Protein AF-A0A956GRD7-F1 (afdb_monomer)

Sequence (162 aa):
MSKQSKKTTRPAAHPWVIDGIDYGPAIAAAGDLAAWAFELAATDVADWPEGRRRVRNARRYVLARLRGKHPRSTPFEDVLFTAGLLARIFEADIGLGMSDVVGILDDFGLPTEVVPLWPRAQRQANAPRRPIAPLRPRPAAAIALPEPCEECGGFPRFRNAA

Nearest PDB structures (foldseek):
  3j9x-assembly1_A  TM=3.987E-01  e=4.798E+00  Sulfolobus islandicus rod-shaped virus 2
  5odw-assembly1_C  TM=2.323E-01  e=6.862E+00  Pseudomonas aeruginosa PAO1

pLDDT: mean 75.46, std 18.28, range [43.38, 96.94]

Structure (mmCIF, N/CA/C/O backbone):
data_AF-A0A956GRD7-F1
#
_entry.id   AF-A0A956GRD7-F1
#
loop_
_atom_site.group_PDB
_atom_site.id
_atom_site.type_symbol
_atom_site.label_atom_id
_atom_site.label_alt_id
_atom_site.label_comp_id
_atom_site.label_asym_id
_atom_site.label_entity_id
_atom_site.label_seq_id
_atom_site.pdbx_PDB_ins_code
_atom_site.Cartn_x
_atom_site.Cartn_y
_atom_site.Cartn_z
_atom_site.occupancy
_atom_site.B_iso_or_equiv
_atom_site.auth_seq_id
_atom_site.auth_comp_id
_atom_site.auth_asym_id
_atom_site.auth_atom_id
_atom_site.pdbx_PDB_model_num
ATOM 1 N N . MET A 1 1 ? 8.991 0.536 -61.670 1.00 44.53 1 MET A N 1
ATOM 2 C CA . MET A 1 1 ? 8.550 -0.302 -60.531 1.00 44.53 1 MET A CA 1
ATOM 3 C C . MET A 1 1 ? 9.610 -0.211 -59.436 1.00 44.53 1 MET A C 1
ATOM 5 O O . MET A 1 1 ? 10.584 -0.948 -59.495 1.00 44.53 1 MET A O 1
ATOM 9 N N . SER A 1 2 ? 9.479 0.724 -58.489 1.00 51.12 2 SER A N 1
ATOM 10 C CA . SER A 1 2 ? 10.458 0.904 -57.401 1.00 51.12 2 SER A CA 1
ATOM 11 C C . SER A 1 2 ? 9.850 0.484 -56.068 1.00 51.12 2 SER A C 1
ATOM 13 O O . SER A 1 2 ? 8.770 0.931 -55.691 1.00 51.12 2 SER A O 1
ATOM 15 N N . LYS A 1 3 ? 10.544 -0.444 -55.408 1.00 50.28 3 LYS A N 1
ATOM 16 C CA . LYS A 1 3 ? 10.134 -1.167 -54.204 1.00 50.28 3 LYS A CA 1
ATOM 17 C C . LYS A 1 3 ? 10.030 -0.209 -53.011 1.00 50.28 3 LYS A C 1
ATOM 19 O O . LYS A 1 3 ? 11.026 0.382 -52.607 1.00 50.28 3 LYS A O 1
ATOM 24 N N . GLN A 1 4 ? 8.839 -0.089 -52.426 1.00 52.44 4 GLN A N 1
ATOM 25 C CA . GLN A 1 4 ? 8.656 0.541 -51.118 1.00 52.44 4 GLN A CA 1
ATOM 26 C C . GLN A 1 4 ? 9.284 -0.357 -50.046 1.00 52.44 4 GLN A C 1
ATOM 28 O O . GLN A 1 4 ? 8.801 -1.455 -49.772 1.00 52.44 4 GLN A O 1
ATOM 33 N N . SER A 1 5 ? 10.384 0.108 -49.456 1.00 52.88 5 SER A N 1
ATOM 34 C CA . SER A 1 5 ? 10.980 -0.511 -48.275 1.00 52.88 5 SER A CA 1
ATOM 35 C C . SER A 1 5 ? 10.043 -0.286 -47.085 1.00 52.88 5 SER A C 1
ATOM 37 O O . SER A 1 5 ? 9.872 0.845 -46.625 1.00 52.88 5 SER A O 1
ATOM 39 N N . LYS A 1 6 ? 9.380 -1.355 -46.622 1.00 58.88 6 LYS A N 1
ATOM 40 C CA . LYS A 1 6 ? 8.591 -1.345 -45.385 1.00 58.88 6 LYS A CA 1
ATOM 41 C C . LYS A 1 6 ? 9.544 -1.076 -44.225 1.00 58.88 6 LYS A C 1
ATOM 43 O O . LYS A 1 6 ? 10.294 -1.953 -43.809 1.00 58.88 6 LYS A O 1
ATOM 48 N N . LYS A 1 7 ? 9.510 0.151 -43.713 1.00 52.44 7 LYS A N 1
ATOM 49 C CA . LYS A 1 7 ? 10.181 0.542 -42.475 1.00 52.44 7 LYS A CA 1
ATOM 50 C C . LYS A 1 7 ? 9.492 -0.214 -41.337 1.00 52.44 7 LYS A C 1
ATOM 52 O O . LYS A 1 7 ? 8.386 0.137 -40.938 1.00 52.44 7 LYS A O 1
ATOM 57 N N . THR A 1 8 ? 10.095 -1.307 -40.882 1.00 55.31 8 THR A N 1
ATOM 58 C CA . THR A 1 8 ? 9.605 -2.081 -39.740 1.00 55.31 8 THR A CA 1
ATOM 59 C C . THR A 1 8 ? 9.780 -1.219 -38.496 1.00 55.31 8 THR A C 1
ATOM 61 O O . THR A 1 8 ? 10.881 -1.088 -37.964 1.00 55.31 8 THR A O 1
ATOM 64 N N . THR A 1 9 ? 8.709 -0.553 -38.068 1.00 55.97 9 THR A N 1
ATOM 65 C CA . THR A 1 9 ? 8.679 0.176 -36.801 1.00 55.97 9 THR A CA 1
ATOM 66 C C . THR A 1 9 ? 8.838 -0.849 -35.688 1.00 55.97 9 THR A C 1
ATOM 68 O O . THR A 1 9 ? 7.911 -1.597 -35.381 1.00 55.97 9 THR A O 1
ATOM 71 N N . ARG A 1 10 ? 10.045 -0.933 -35.126 1.00 56.34 10 ARG A N 1
ATOM 72 C CA . ARG A 1 10 ? 10.318 -1.726 -33.929 1.00 56.34 10 ARG A CA 1
ATOM 73 C C . ARG A 1 10 ? 9.358 -1.230 -32.835 1.00 56.34 10 ARG A C 1
ATOM 75 O O . ARG A 1 10 ? 9.308 -0.015 -32.628 1.00 56.34 10 ARG A O 1
ATOM 82 N N . PRO A 1 11 ? 8.558 -2.107 -32.198 1.00 57.41 11 PRO A N 1
ATOM 83 C CA . PRO A 1 11 ? 7.649 -1.678 -31.143 1.00 57.41 11 PRO A CA 1
ATOM 84 C C . PRO A 1 11 ? 8.461 -0.946 -30.077 1.00 57.41 11 PRO A C 1
ATOM 86 O O . PRO A 1 11 ? 9.576 -1.364 -29.751 1.00 57.41 11 PRO A O 1
ATOM 89 N N . ALA A 1 12 ? 7.936 0.186 -29.606 1.00 60.62 12 ALA A N 1
ATOM 90 C CA . ALA A 1 12 ? 8.564 0.938 -28.532 1.00 60.62 12 ALA A CA 1
ATOM 91 C C . ALA A 1 12 ? 8.811 -0.025 -27.366 1.00 60.62 12 ALA A C 1
ATOM 93 O O . ALA A 1 12 ? 7.885 -0.712 -26.935 1.00 60.62 12 ALA A O 1
ATOM 94 N N . ALA A 1 13 ? 10.062 -0.122 -26.915 1.00 61.91 13 ALA A N 1
ATOM 95 C CA . ALA A 1 13 ? 10.399 -0.956 -25.773 1.00 61.91 13 ALA A CA 1
ATOM 96 C C . ALA A 1 13 ? 9.531 -0.507 -24.592 1.00 61.91 13 ALA A C 1
ATOM 98 O O . ALA A 1 13 ? 9.516 0.678 -24.246 1.00 61.91 13 ALA A O 1
ATOM 99 N N . HIS A 1 14 ? 8.752 -1.430 -24.027 1.00 63.66 14 HIS A N 1
ATOM 100 C CA . HIS A 1 14 ? 7.992 -1.137 -22.822 1.00 63.66 14 HIS A CA 1
ATOM 101 C C . HIS A 1 14 ? 8.983 -0.743 -21.714 1.00 63.66 14 HIS A C 1
ATOM 103 O O . HIS A 1 14 ? 10.050 -1.349 -21.626 1.00 63.66 14 HIS A O 1
ATOM 109 N N . PRO A 1 15 ? 8.662 0.249 -20.865 1.00 71.56 15 PRO A N 1
ATOM 110 C CA . PRO A 1 15 ? 9.603 0.766 -19.866 1.00 71.56 15 PRO A CA 1
ATOM 111 C C . PRO A 1 15 ? 10.009 -0.276 -18.809 1.00 71.56 15 PRO A C 1
ATOM 113 O O . PRO A 1 15 ? 10.935 -0.043 -18.045 1.00 71.56 15 PRO A O 1
ATOM 116 N N . TRP A 1 16 ? 9.329 -1.423 -18.784 1.00 75.31 16 TRP A N 1
ATOM 117 C CA . TRP A 1 16 ? 9.570 -2.564 -17.902 1.00 75.31 16 TRP A CA 1
ATOM 118 C C . TRP A 1 16 ? 10.445 -3.652 -18.537 1.00 75.31 16 TRP A C 1
ATOM 120 O O . TRP 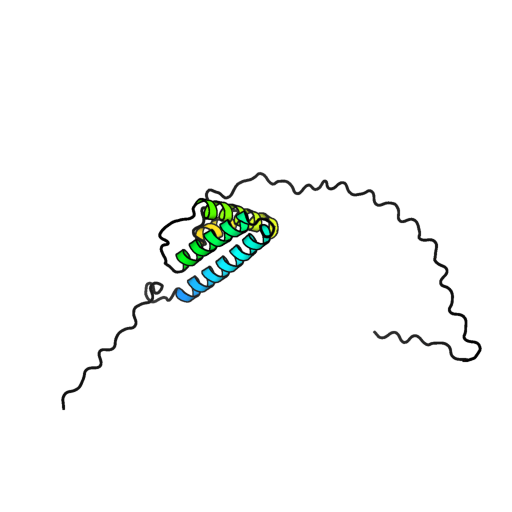A 1 16 ? 10.614 -4.702 -17.931 1.00 75.31 16 TRP A O 1
ATOM 130 N N . VAL A 1 17 ? 10.961 -3.447 -19.754 1.00 82.19 17 VAL A N 1
ATOM 131 C CA . VAL A 1 17 ? 11.889 -4.386 -20.395 1.00 82.19 17 VAL A CA 1
ATOM 132 C C . VAL A 1 17 ? 13.317 -3.935 -20.113 1.00 82.19 17 VAL A C 1
ATOM 134 O O . VAL A 1 17 ? 13.785 -2.961 -20.703 1.00 82.19 17 VAL A O 1
ATOM 137 N N . ILE A 1 18 ? 14.004 -4.641 -19.217 1.00 79.38 18 ILE A N 1
ATOM 138 C CA . ILE A 1 18 ? 15.385 -4.349 -18.808 1.00 79.38 18 ILE A CA 1
ATOM 139 C C . ILE A 1 18 ? 16.241 -5.540 -19.232 1.00 79.38 18 ILE A C 1
ATOM 141 O O . ILE A 1 18 ? 15.884 -6.684 -18.963 1.00 79.38 18 ILE A O 1
ATOM 145 N N . ASP A 1 19 ? 17.315 -5.284 -19.981 1.00 85.81 19 ASP A N 1
ATOM 146 C CA . ASP A 1 19 ? 18.223 -6.314 -20.514 1.00 85.81 19 ASP A CA 1
ATOM 147 C C . ASP A 1 19 ? 17.523 -7.455 -21.285 1.00 85.81 19 ASP A C 1
ATOM 149 O O . ASP A 1 19 ? 17.984 -8.592 -21.329 1.00 85.81 19 ASP A O 1
ATOM 153 N N . GLY A 1 20 ? 16.390 -7.145 -21.929 1.00 84.50 20 GLY A N 1
ATOM 154 C CA . GLY A 1 20 ? 15.592 -8.110 -22.696 1.00 84.50 20 GLY A CA 1
ATOM 155 C C . GLY A 1 20 ? 14.632 -8.964 -21.860 1.00 84.50 20 GLY A C 1
ATOM 156 O O . GLY A 1 20 ? 13.901 -9.771 -22.432 1.00 84.50 20 GLY A O 1
ATOM 157 N N . ILE A 1 21 ? 14.589 -8.763 -20.543 1.00 84.25 21 ILE A N 1
ATOM 158 C CA . ILE A 1 21 ? 13.637 -9.401 -19.630 1.00 84.25 21 ILE A CA 1
ATOM 159 C C . ILE A 1 21 ? 12.425 -8.482 -19.468 1.00 84.25 21 ILE A C 1
ATOM 161 O O . ILE A 1 21 ? 12.577 -7.311 -19.128 1.00 84.25 21 ILE A O 1
ATOM 165 N N . ASP A 1 22 ? 11.222 -9.008 -19.707 1.00 86.62 22 ASP A N 1
ATOM 166 C CA . ASP A 1 22 ? 9.969 -8.287 -19.471 1.00 86.62 22 ASP A CA 1
ATOM 167 C C . ASP A 1 22 ? 9.512 -8.450 -18.017 1.00 86.62 22 ASP A C 1
ATOM 169 O O . ASP A 1 22 ? 9.039 -9.511 -17.609 1.00 86.62 22 ASP A O 1
ATOM 173 N N . TYR A 1 23 ? 9.637 -7.377 -17.237 1.00 85.62 23 TYR A N 1
ATOM 174 C CA . TYR A 1 23 ? 9.179 -7.316 -15.850 1.00 85.62 23 TYR A CA 1
ATOM 175 C C . TYR A 1 23 ? 7.697 -6.935 -15.722 1.00 85.62 23 TYR A C 1
ATOM 177 O O . TYR A 1 23 ? 7.174 -6.868 -14.609 1.00 85.62 23 TYR A O 1
ATOM 185 N N . GLY A 1 24 ? 6.987 -6.709 -16.833 1.00 87.12 24 GLY A N 1
ATOM 186 C CA . GLY A 1 24 ? 5.564 -6.368 -16.847 1.00 87.12 24 GLY A CA 1
ATOM 187 C C . GLY A 1 24 ? 4.686 -7.290 -15.984 1.00 87.12 24 GLY A C 1
ATOM 188 O O . GLY A 1 24 ? 3.910 -6.772 -15.176 1.00 87.12 24 GLY A O 1
ATOM 189 N N . PRO A 1 25 ? 4.823 -8.629 -16.068 1.00 89.75 25 PRO A N 1
ATOM 190 C CA . PRO A 1 25 ? 4.071 -9.553 -15.216 1.00 89.75 25 PRO A CA 1
ATOM 191 C C . PRO A 1 25 ? 4.370 -9.400 -13.719 1.00 89.75 25 PRO A C 1
ATOM 193 O O . PRO A 1 25 ? 3.453 -9.469 -12.902 1.00 89.75 25 PRO A O 1
ATOM 196 N N . ALA A 1 26 ? 5.628 -9.145 -13.348 1.00 87.75 26 ALA A N 1
ATOM 197 C CA . ALA A 1 26 ? 6.012 -8.936 -11.952 1.00 87.75 26 ALA A CA 1
ATOM 198 C C . ALA A 1 26 ? 5.408 -7.637 -11.396 1.00 87.75 26 ALA A C 1
ATOM 200 O O . ALA A 1 26 ? 4.874 -7.620 -10.289 1.00 87.75 26 ALA A O 1
ATOM 201 N N . ILE A 1 27 ? 5.409 -6.566 -12.196 1.00 87.19 27 ILE A N 1
ATOM 202 C CA . ILE A 1 27 ? 4.783 -5.287 -11.831 1.00 87.19 27 ILE A CA 1
ATOM 203 C C . ILE A 1 27 ? 3.266 -5.440 -11.675 1.00 87.19 27 ILE A C 1
ATOM 205 O O . ILE A 1 27 ? 2.677 -4.847 -10.770 1.00 87.19 27 ILE A O 1
ATOM 209 N N . ALA A 1 28 ? 2.622 -6.234 -12.535 1.00 88.75 28 ALA A N 1
ATOM 210 C CA . ALA A 1 28 ? 1.198 -6.534 -12.408 1.00 88.75 28 ALA A CA 1
ATOM 211 C C . ALA A 1 28 ? 0.899 -7.281 -11.099 1.00 88.75 28 ALA A C 1
ATOM 213 O O . ALA A 1 28 ? 0.035 -6.840 -10.343 1.00 88.75 28 ALA A O 1
ATOM 214 N N . ALA A 1 29 ? 1.673 -8.324 -10.784 1.00 91.06 29 ALA A N 1
ATOM 215 C CA . ALA A 1 29 ? 1.528 -9.081 -9.542 1.00 91.06 29 ALA A CA 1
ATOM 216 C C . ALA A 1 29 ? 1.731 -8.203 -8.293 1.00 91.06 29 ALA A C 1
ATOM 218 O O . ALA A 1 29 ? 0.929 -8.260 -7.361 1.00 91.06 29 ALA A O 1
ATOM 219 N N . ALA A 1 30 ? 2.748 -7.334 -8.294 1.00 88.69 30 ALA A N 1
ATOM 220 C CA . ALA A 1 30 ? 2.958 -6.358 -7.224 1.00 88.69 30 ALA A CA 1
ATOM 221 C C . ALA A 1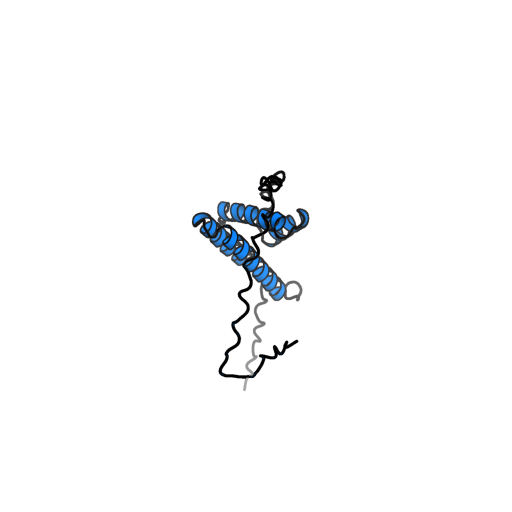 30 ? 1.770 -5.386 -7.094 1.00 88.69 30 ALA A C 1
ATOM 223 O O . ALA A 1 30 ? 1.339 -5.059 -5.990 1.00 88.69 30 ALA A O 1
ATOM 224 N N . GLY A 1 31 ? 1.201 -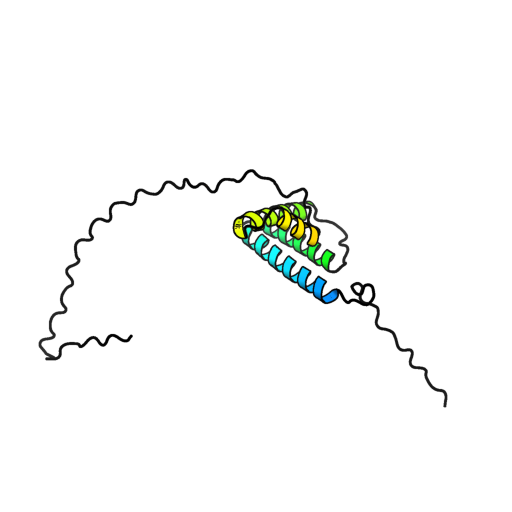4.952 -8.222 1.00 91.94 31 GLY A N 1
ATOM 225 C CA . GLY A 1 31 ? 0.007 -4.110 -8.257 1.00 91.94 31 GLY A CA 1
ATOM 226 C C . GLY A 1 31 ? -1.233 -4.780 -7.661 1.00 91.94 31 GLY A C 1
ATOM 227 O O . GLY A 1 31 ? -1.979 -4.121 -6.933 1.00 91.94 31 GLY A O 1
ATOM 228 N N . ASP A 1 32 ? -1.442 -6.066 -7.935 1.00 93.81 32 ASP A N 1
ATOM 229 C CA . ASP A 1 32 ? -2.567 -6.841 -7.400 1.00 93.81 32 ASP A CA 1
ATOM 230 C C . ASP A 1 32 ? -2.416 -7.081 -5.894 1.00 93.81 32 ASP A C 1
ATOM 232 O O . ASP A 1 32 ? -3.367 -6.883 -5.132 1.00 93.81 32 ASP A O 1
ATOM 236 N N . LEU A 1 33 ? -1.202 -7.415 -5.447 1.00 92.94 33 LEU A N 1
ATOM 237 C CA . LEU A 1 33 ? -0.884 -7.594 -4.032 1.00 92.94 33 LEU A CA 1
ATOM 238 C C . LEU A 1 33 ? -1.053 -6.275 -3.256 1.00 92.94 33 LEU A C 1
ATOM 240 O O . LEU A 1 33 ? -1.682 -6.254 -2.197 1.00 92.94 33 LEU A O 1
ATOM 244 N N . ALA A 1 34 ? -0.583 -5.154 -3.813 1.00 92.81 34 ALA A N 1
ATOM 245 C CA . ALA A 1 34 ? -0.819 -3.834 -3.237 1.00 92.81 34 ALA A CA 1
ATOM 246 C C . ALA A 1 34 ? -2.319 -3.517 -3.176 1.00 92.81 34 ALA A C 1
ATOM 248 O O . ALA A 1 34 ? -2.817 -3.061 -2.148 1.00 92.81 34 ALA A O 1
ATOM 249 N N . ALA A 1 35 ? -3.068 -3.774 -4.255 1.00 94.50 35 ALA A N 1
ATOM 250 C CA . ALA A 1 35 ? -4.505 -3.529 -4.286 1.00 94.50 35 ALA A CA 1
ATOM 251 C C . ALA A 1 35 ? -5.235 -4.297 -3.177 1.00 94.50 35 ALA A C 1
ATOM 253 O O . ALA A 1 35 ? -6.026 -3.682 -2.465 1.00 94.50 35 ALA A O 1
ATOM 254 N N . TRP A 1 36 ? -4.922 -5.582 -2.994 1.00 95.19 36 TRP A N 1
ATOM 255 C CA . TRP A 1 36 ? -5.450 -6.403 -1.903 1.00 95.19 36 TRP A CA 1
ATOM 256 C C . TRP A 1 36 ? -5.120 -5.821 -0.521 1.00 95.19 36 TRP A C 1
ATOM 258 O O . TRP A 1 36 ? -6.021 -5.664 0.304 1.00 95.19 36 TRP A O 1
ATOM 268 N N . ALA A 1 37 ? -3.867 -5.421 -0.284 1.00 94.44 37 ALA A N 1
ATOM 269 C CA . ALA A 1 37 ? -3.458 -4.826 0.988 1.00 94.44 37 ALA A CA 1
ATOM 270 C C . ALA A 1 37 ? -4.261 -3.551 1.307 1.00 94.44 37 ALA A C 1
ATOM 272 O O . ALA A 1 37 ? -4.738 -3.365 2.426 1.00 94.44 37 ALA A O 1
ATOM 273 N N . PHE A 1 38 ? -4.489 -2.685 0.316 1.00 96.38 38 PHE A N 1
ATOM 274 C CA . PHE A 1 38 ? -5.306 -1.487 0.519 1.00 96.38 38 PHE A CA 1
ATOM 275 C C . PHE A 1 38 ? -6.792 -1.790 0.766 1.00 96.38 38 PHE A C 1
ATOM 277 O O . PHE A 1 38 ? -7.442 -1.001 1.452 1.00 96.38 38 PHE A O 1
ATOM 284 N N . GLU A 1 39 ? -7.339 -2.895 0.251 1.00 95.94 39 GLU A N 1
ATOM 285 C CA . GLU A 1 39 ? -8.703 -3.324 0.599 1.00 95.94 39 GLU A CA 1
ATOM 286 C C . GLU A 1 39 ? -8.791 -3.804 2.059 1.00 95.94 39 GLU A C 1
ATOM 288 O O . GLU A 1 39 ? -9.763 -3.485 2.748 1.00 95.94 39 GLU A O 1
ATOM 293 N N . LEU A 1 40 ? -7.755 -4.483 2.575 1.00 93.88 40 LEU A N 1
ATOM 294 C CA . LEU A 1 40 ? -7.666 -4.811 4.006 1.00 93.88 40 LEU A CA 1
ATOM 295 C C . LEU A 1 40 ? -7.663 -3.542 4.863 1.00 93.88 40 LEU A C 1
ATOM 297 O O . LEU A 1 40 ? -8.488 -3.398 5.764 1.00 93.88 40 LEU A O 1
ATOM 301 N N . ALA A 1 41 ? -6.793 -2.585 4.532 1.00 94.88 41 ALA A N 1
ATOM 302 C CA . ALA A 1 41 ? -6.734 -1.307 5.234 1.00 94.88 41 ALA A CA 1
ATOM 303 C C . ALA A 1 41 ? -8.068 -0.546 5.165 1.00 94.88 41 ALA A C 1
ATOM 305 O O . ALA A 1 41 ? -8.498 0.032 6.159 1.00 94.88 41 ALA A O 1
ATOM 306 N N . ALA A 1 42 ? -8.745 -0.552 4.011 1.00 96.00 42 ALA A N 1
ATOM 307 C CA . ALA A 1 42 ? -10.043 0.100 3.845 1.00 96.00 42 ALA A CA 1
ATOM 308 C C . ALA A 1 42 ? -11.147 -0.554 4.690 1.00 96.00 42 ALA A C 1
ATOM 310 O O . ALA A 1 42 ? -12.055 0.147 5.143 1.00 96.00 42 ALA A O 1
ATOM 311 N N . THR A 1 43 ? -11.055 -1.868 4.901 1.00 95.75 43 THR A N 1
ATOM 312 C CA . THR A 1 43 ? -11.977 -2.636 5.744 1.00 95.75 43 THR A CA 1
ATOM 313 C C . THR A 1 43 ? -11.794 -2.290 7.222 1.00 95.75 43 THR A C 1
ATOM 315 O O . THR A 1 43 ? -12.788 -2.054 7.903 1.00 95.75 43 THR A O 1
ATOM 318 N N . ASP A 1 44 ? -10.553 -2.167 7.706 1.00 94.75 44 ASP A N 1
ATOM 319 C CA . ASP A 1 44 ? -10.271 -1.819 9.113 1.00 94.75 44 ASP A CA 1
ATOM 320 C C . ASP A 1 44 ? -10.808 -0.426 9.494 1.00 94.75 44 ASP A C 1
ATOM 322 O O . ASP A 1 44 ? -11.294 -0.206 10.601 1.00 94.75 44 ASP A O 1
ATOM 326 N N . VAL A 1 45 ? -10.811 0.514 8.543 1.00 96.56 45 VAL A N 1
ATOM 327 C CA . VAL A 1 45 ? -11.320 1.883 8.747 1.00 96.56 45 VAL A CA 1
ATOM 328 C C . VAL A 1 45 ? -12.727 2.103 8.185 1.00 96.56 45 VAL A C 1
ATOM 330 O O . VAL A 1 45 ? -13.113 3.250 7.947 1.00 96.56 45 VAL A O 1
ATOM 333 N N . ALA A 1 46 ? -13.510 1.043 7.950 1.00 94.88 46 ALA A N 1
ATOM 334 C CA . ALA A 1 46 ? -14.809 1.130 7.272 1.00 94.88 46 ALA A CA 1
ATOM 335 C C . ALA A 1 46 ? -15.767 2.158 7.910 1.00 94.88 46 ALA A C 1
ATOM 337 O O . ALA A 1 46 ? -16.391 2.952 7.194 1.00 94.88 46 ALA A O 1
ATOM 338 N N . ASP A 1 47 ? -15.799 2.203 9.244 1.00 95.50 47 ASP A N 1
ATOM 339 C CA . ASP A 1 47 ? -16.658 3.092 10.038 1.00 95.50 47 ASP A CA 1
ATOM 340 C C . ASP A 1 47 ? -16.097 4.516 10.196 1.00 95.50 47 ASP A C 1
ATOM 342 O O . ASP A 1 47 ? -16.759 5.400 10.742 1.00 95.50 47 ASP A O 1
ATOM 346 N N . TRP A 1 48 ? -14.892 4.780 9.680 1.00 96.31 48 TRP A N 1
ATOM 347 C CA . TRP A 1 48 ? -14.212 6.066 9.792 1.00 96.31 48 TRP A CA 1
ATOM 348 C C . TRP A 1 48 ? -14.000 6.718 8.412 1.00 96.31 48 TRP A C 1
ATOM 350 O O . TRP A 1 48 ? -13.056 6.392 7.684 1.00 96.31 48 TRP A O 1
ATOM 360 N N . PRO A 1 49 ? -14.862 7.677 8.008 1.00 94.00 49 PRO A N 1
ATOM 361 C CA . PRO A 1 49 ? -14.810 8.290 6.678 1.00 94.00 49 PRO A CA 1
ATOM 362 C C . PRO A 1 49 ? -13.473 8.953 6.330 1.00 94.00 49 PRO A C 1
ATOM 364 O O . PRO A 1 49 ? -13.013 8.825 5.194 1.00 94.00 49 PRO A O 1
ATOM 367 N N . GLU A 1 50 ? -12.840 9.626 7.295 1.00 94.56 50 GLU A N 1
ATOM 368 C CA . GLU A 1 50 ? -11.539 10.265 7.079 1.00 94.56 50 GLU A CA 1
ATOM 369 C C . GLU A 1 50 ? -10.444 9.212 6.864 1.00 94.56 50 GLU A C 1
ATOM 371 O O . GLU A 1 50 ? -9.675 9.324 5.913 1.00 94.56 50 GLU A O 1
ATOM 376 N N . GLY A 1 51 ? -10.439 8.127 7.647 1.00 93.62 51 GLY A N 1
ATOM 377 C CA . GLY A 1 51 ? -9.531 6.993 7.444 1.00 93.62 51 GLY A CA 1
ATOM 378 C C . GLY A 1 51 ? -9.654 6.403 6.038 1.00 93.62 51 GLY A C 1
ATOM 379 O O . GLY A 1 51 ? -8.657 6.269 5.327 1.00 93.62 51 GLY A O 1
ATOM 380 N N . ARG A 1 52 ? -10.884 6.160 5.564 1.00 96.94 52 ARG A N 1
ATOM 381 C CA . ARG A 1 52 ? -11.125 5.679 4.188 1.00 96.94 52 ARG A CA 1
ATOM 382 C C . ARG A 1 52 ? -10.604 6.641 3.122 1.00 96.94 52 ARG A C 1
ATOM 384 O O . ARG A 1 52 ? -10.091 6.195 2.092 1.00 96.94 52 ARG A O 1
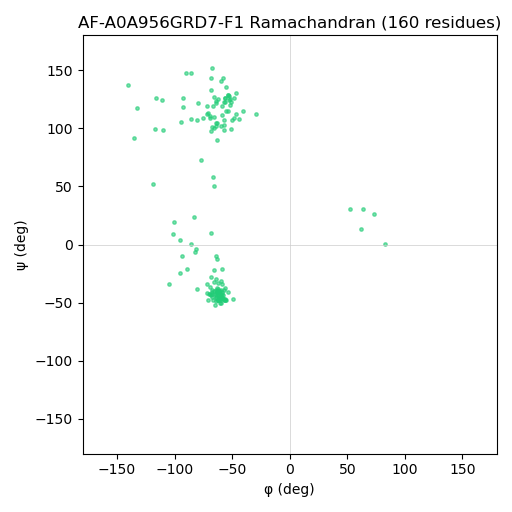ATOM 391 N N . ARG A 1 53 ? -10.744 7.955 3.333 1.00 96.81 53 ARG A N 1
ATOM 392 C CA . ARG A 1 53 ? -10.211 8.979 2.419 1.00 96.81 53 ARG A CA 1
ATOM 393 C C . ARG A 1 53 ? -8.685 8.892 2.339 1.00 96.81 53 ARG A C 1
ATOM 395 O O . ARG A 1 53 ? -8.158 8.859 1.226 1.00 96.81 53 ARG A O 1
ATOM 402 N N . ARG A 1 54 ? -8.003 8.786 3.484 1.00 96.06 54 ARG A N 1
ATOM 403 C CA . ARG A 1 54 ? -6.539 8.642 3.559 1.00 96.06 54 ARG A CA 1
ATOM 404 C C . ARG A 1 54 ? -6.059 7.375 2.845 1.00 96.06 54 ARG A C 1
ATOM 406 O O . ARG A 1 54 ? -5.244 7.465 1.928 1.00 96.06 54 ARG A O 1
ATOM 413 N N . VAL A 1 55 ? -6.661 6.220 3.148 1.00 96.81 55 VAL A N 1
ATOM 414 C CA . VAL A 1 55 ? -6.336 4.932 2.497 1.00 96.81 55 VAL A CA 1
ATOM 415 C C . VAL A 1 55 ? -6.524 5.011 0.978 1.00 96.81 55 VAL A C 1
ATOM 417 O O . VAL A 1 55 ? -5.666 4.575 0.210 1.00 96.81 55 VAL A O 1
ATOM 420 N N . ARG A 1 56 ? -7.612 5.631 0.504 1.00 96.69 56 ARG A N 1
ATOM 421 C CA . ARG A 1 56 ? -7.871 5.805 -0.935 1.00 96.69 56 ARG A CA 1
ATOM 422 C C . ARG A 1 56 ? -6.810 6.667 -1.625 1.00 96.69 56 ARG A C 1
ATOM 424 O O . ARG A 1 56 ? -6.421 6.358 -2.756 1.00 96.69 56 ARG A O 1
ATOM 431 N N . ASN A 1 57 ? -6.372 7.750 -0.987 1.00 95.69 57 ASN A N 1
ATOM 432 C CA . ASN A 1 57 ? -5.343 8.638 -1.528 1.00 95.69 57 ASN A CA 1
ATOM 433 C C . ASN A 1 57 ? -3.981 7.937 -1.589 1.00 95.69 57 ASN A C 1
ATOM 435 O O . ASN A 1 57 ? -3.336 7.962 -2.642 1.00 95.69 57 ASN A O 1
ATOM 439 N N . ALA A 1 58 ? -3.600 7.240 -0.516 1.00 95.25 58 ALA A N 1
ATOM 440 C CA . ALA A 1 58 ? -2.388 6.429 -0.468 1.00 95.25 58 ALA A CA 1
ATOM 441 C C . ALA A 1 58 ? -2.398 5.330 -1.547 1.00 95.25 58 ALA A C 1
ATOM 443 O O . ALA A 1 58 ? -1.449 5.225 -2.324 1.00 95.25 58 ALA A O 1
ATOM 444 N N . ARG A 1 59 ? -3.514 4.602 -1.703 1.00 95.94 59 ARG A N 1
ATOM 445 C CA . ARG A 1 59 ? -3.699 3.584 -2.755 1.00 95.94 59 ARG A CA 1
ATOM 446 C C . ARG A 1 59 ? -3.474 4.150 -4.153 1.00 95.94 59 ARG A C 1
ATOM 448 O O . ARG A 1 59 ? -2.775 3.553 -4.968 1.00 95.94 59 ARG A O 1
ATOM 455 N N . ARG A 1 60 ? -4.071 5.309 -4.459 1.00 95.00 60 ARG A N 1
ATOM 456 C CA . ARG A 1 60 ? -3.901 5.971 -5.767 1.00 95.00 60 ARG A CA 1
ATOM 457 C C . ARG A 1 60 ? -2.447 6.350 -6.022 1.00 95.00 60 ARG A C 1
ATOM 459 O O . ARG A 1 60 ? -1.979 6.183 -7.147 1.00 95.00 60 ARG A O 1
ATOM 466 N N . TYR A 1 61 ? -1.759 6.850 -5.000 1.00 93.88 61 TYR A N 1
ATOM 467 C CA . TYR A 1 61 ? -0.350 7.213 -5.082 1.00 93.88 61 TYR A CA 1
ATOM 468 C C . TYR A 1 61 ? 0.542 5.983 -5.327 1.00 93.88 61 TYR A C 1
ATOM 470 O O . TYR A 1 61 ? 1.280 5.964 -6.312 1.00 93.88 61 TYR A O 1
ATOM 478 N N . VAL A 1 62 ? 0.414 4.930 -4.513 1.00 93.12 62 VAL A N 1
ATOM 479 C CA . VAL A 1 62 ? 1.227 3.702 -4.621 1.00 93.12 62 VAL A CA 1
ATOM 480 C C . VAL A 1 62 ? 1.001 2.986 -5.950 1.00 93.12 62 VAL A C 1
ATOM 482 O O . VAL A 1 62 ? 1.954 2.704 -6.672 1.00 93.12 62 VAL A O 1
ATOM 485 N N . LEU A 1 63 ? -0.255 2.779 -6.359 1.00 93.06 63 LEU A N 1
ATOM 486 C CA . LEU A 1 63 ? -0.546 2.128 -7.642 1.00 93.06 63 LEU A CA 1
ATOM 487 C C . LEU A 1 63 ? -0.061 2.951 -8.844 1.00 93.06 63 LEU A C 1
ATOM 489 O O . LEU A 1 63 ? 0.270 2.387 -9.887 1.00 93.06 63 LEU A O 1
ATOM 493 N N . ALA A 1 64 ? -0.022 4.282 -8.736 1.00 90.94 64 ALA A N 1
ATOM 494 C CA . ALA A 1 64 ? 0.581 5.116 -9.769 1.00 90.94 64 ALA A CA 1
ATOM 495 C C . ALA A 1 64 ? 2.103 4.913 -9.824 1.00 90.94 64 ALA A C 1
ATOM 497 O O . ALA A 1 64 ? 2.642 4.763 -10.921 1.00 90.94 64 ALA A O 1
ATOM 498 N N . ARG A 1 65 ? 2.769 4.850 -8.666 1.00 89.56 65 ARG A N 1
ATOM 499 C CA . ARG A 1 65 ? 4.220 4.637 -8.545 1.00 89.56 65 ARG A CA 1
ATOM 500 C C . ARG A 1 65 ? 4.662 3.272 -9.068 1.00 89.56 65 ARG A C 1
ATOM 502 O O . ARG A 1 65 ? 5.591 3.232 -9.866 1.00 89.56 65 ARG A O 1
ATOM 509 N N . LEU A 1 66 ? 3.953 2.197 -8.717 1.00 87.94 66 LEU A N 1
ATOM 510 C CA . LEU A 1 66 ? 4.220 0.845 -9.235 1.00 87.94 66 LEU A CA 1
ATOM 511 C C . LEU A 1 66 ? 4.117 0.784 -10.764 1.00 87.94 66 LEU A C 1
ATOM 513 O O . LEU A 1 66 ? 4.894 0.112 -11.429 1.00 87.94 66 LEU A O 1
ATOM 517 N N . ARG A 1 67 ? 3.206 1.567 -11.351 1.00 86.75 67 ARG A N 1
ATOM 518 C CA . ARG A 1 67 ? 3.061 1.719 -12.807 1.00 86.75 67 ARG A CA 1
ATOM 519 C C . ARG A 1 67 ? 4.028 2.750 -13.399 1.00 86.75 67 ARG A C 1
ATOM 521 O O . ARG A 1 67 ? 3.695 3.363 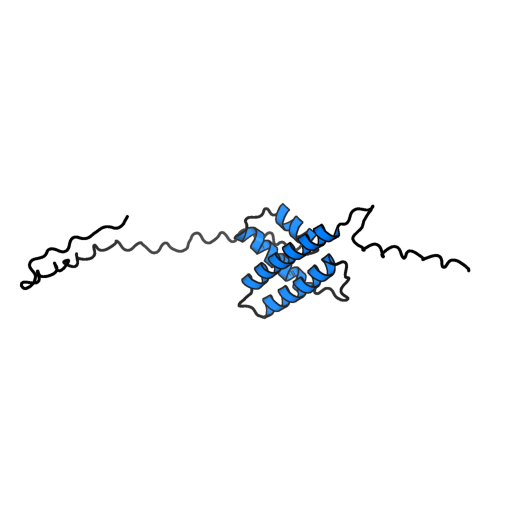-14.412 1.00 86.75 67 ARG A O 1
ATOM 528 N N . GLY A 1 68 ? 5.153 3.033 -12.744 1.00 84.75 68 GLY A N 1
ATOM 529 C CA . GLY A 1 68 ? 6.179 3.973 -13.208 1.00 84.75 68 GLY A CA 1
ATOM 530 C C . GLY A 1 68 ? 5.713 5.424 -13.372 1.00 84.75 68 GLY A C 1
ATOM 531 O O . GLY A 1 68 ? 6.398 6.216 -14.015 1.00 84.75 68 GLY A O 1
ATOM 532 N N . LYS A 1 69 ? 4.543 5.805 -12.841 1.00 87.94 69 LYS A N 1
ATOM 533 C CA . LYS A 1 69 ? 4.071 7.193 -12.899 1.00 87.94 69 LYS A CA 1
ATOM 534 C C . LYS A 1 69 ? 4.642 7.977 -11.725 1.00 87.94 69 LYS A C 1
ATOM 536 O O . LYS A 1 69 ? 4.782 7.464 -10.616 1.00 87.94 69 LYS A O 1
ATOM 541 N N . HIS A 1 70 ? 4.888 9.261 -11.960 1.00 84.62 70 HIS A N 1
ATOM 542 C CA . HIS A 1 70 ? 5.305 10.212 -10.936 1.00 84.62 70 HIS A CA 1
ATOM 543 C C . HIS A 1 70 ? 4.163 11.204 -10.677 1.00 84.62 70 HIS A C 1
ATOM 545 O O . HIS A 1 70 ? 3.966 12.133 -11.466 1.00 84.62 70 HIS A O 1
ATOM 551 N N . PRO A 1 71 ? 3.350 10.995 -9.624 1.00 84.50 71 PRO A N 1
ATOM 552 C CA . PRO A 1 71 ? 2.330 11.956 -9.222 1.00 84.50 71 PRO A CA 1
ATOM 553 C C . PRO A 1 71 ? 2.965 13.316 -8.913 1.00 84.50 71 PRO A C 1
ATOM 555 O O . PRO A 1 71 ? 4.050 13.380 -8.346 1.00 84.50 71 PRO A O 1
ATOM 558 N N . ARG A 1 72 ? 2.280 14.414 -9.258 1.00 83.94 72 ARG A N 1
ATOM 559 C CA . ARG A 1 72 ? 2.785 15.782 -9.022 1.00 83.94 72 ARG A CA 1
ATOM 560 C C . ARG A 1 72 ? 2.904 16.152 -7.541 1.00 83.94 72 ARG A C 1
ATOM 562 O O . ARG A 1 72 ? 3.623 17.085 -7.213 1.00 83.94 72 ARG A O 1
ATOM 569 N N . SER A 1 73 ? 2.164 15.472 -6.671 1.00 87.56 73 SER A N 1
ATOM 570 C CA . SER A 1 73 ? 2.152 15.713 -5.231 1.00 87.56 73 SER A CA 1
ATOM 571 C C . SER A 1 73 ? 2.085 14.380 -4.499 1.00 87.56 73 SER A C 1
ATOM 573 O O . SER A 1 73 ? 1.336 13.481 -4.900 1.00 87.56 73 SER A O 1
ATOM 575 N N . THR A 1 74 ? 2.878 14.272 -3.437 1.00 86.62 74 THR A N 1
ATOM 576 C CA . THR A 1 74 ? 2.876 13.130 -2.528 1.00 86.62 74 THR A CA 1
ATOM 577 C C . THR A 1 74 ? 1.928 13.431 -1.370 1.00 86.62 74 THR A C 1
ATOM 579 O O . THR A 1 74 ? 2.183 14.379 -0.624 1.00 86.62 74 THR A O 1
ATOM 582 N N . PRO A 1 75 ? 0.853 12.644 -1.175 1.00 90.44 75 PRO A N 1
ATOM 583 C CA . PRO A 1 75 ? -0.031 12.790 -0.026 1.00 90.44 75 PRO A CA 1
ATOM 584 C C . PRO A 1 75 ? 0.641 12.169 1.207 1.00 90.44 75 PRO A C 1
ATOM 586 O O . PRO A 1 75 ? 0.305 11.068 1.633 1.00 90.44 75 PRO A O 1
ATOM 589 N N . PHE A 1 76 ? 1.659 12.854 1.729 1.00 89.25 76 PHE A N 1
ATOM 590 C CA . PHE A 1 76 ? 2.590 12.312 2.721 1.00 89.25 76 PHE A CA 1
ATOM 591 C C . PHE A 1 76 ? 1.892 11.808 3.990 1.00 89.25 76 PHE A C 1
ATOM 593 O O . PHE A 1 76 ? 2.125 10.677 4.403 1.00 89.25 76 PHE A O 1
ATOM 600 N N . GLU A 1 77 ? 0.978 12.595 4.562 1.00 91.38 77 GLU A N 1
ATOM 601 C CA . GLU A 1 77 ? 0.221 12.196 5.758 1.00 91.38 77 GLU A CA 1
ATOM 602 C C . GLU A 1 77 ? -0.649 10.958 5.522 1.00 91.38 77 GLU A C 1
ATOM 604 O O . GLU A 1 77 ? -0.729 10.080 6.380 1.00 91.38 77 GLU A O 1
ATOM 609 N N . ASP A 1 78 ? -1.278 10.863 4.349 1.00 93.62 78 ASP A N 1
ATOM 610 C CA . ASP A 1 78 ? -2.136 9.734 3.986 1.00 93.62 78 ASP A CA 1
ATOM 611 C C . ASP A 1 78 ? -1.308 8.452 3.822 1.00 93.62 78 ASP A C 1
ATOM 613 O O . ASP A 1 78 ? -1.724 7.367 4.236 1.00 93.62 78 ASP A O 1
ATOM 617 N N . VAL A 1 79 ? -0.118 8.593 3.233 1.00 92.94 79 VAL A N 1
ATOM 618 C CA . VAL A 1 79 ? 0.855 7.518 3.024 1.00 92.94 79 VAL A CA 1
ATOM 619 C C . VAL A 1 79 ? 1.417 7.024 4.357 1.00 92.94 79 VAL A C 1
ATOM 621 O O . VAL A 1 79 ? 1.390 5.819 4.596 1.00 92.94 79 VAL A O 1
ATOM 624 N N . LEU A 1 80 ? 1.846 7.924 5.250 1.00 92.88 80 LEU A N 1
ATOM 625 C CA . LEU A 1 80 ? 2.314 7.560 6.594 1.00 92.88 80 LEU A CA 1
ATOM 626 C C . LEU A 1 80 ? 1.220 6.863 7.404 1.00 92.88 80 LEU A C 1
ATOM 628 O O . LEU A 1 80 ? 1.455 5.812 7.996 1.00 92.88 80 LEU A O 1
ATOM 632 N N . PHE A 1 81 ? 0.013 7.435 7.404 1.00 93.69 81 PHE A N 1
ATOM 633 C CA . PHE A 1 81 ? -1.137 6.866 8.096 1.00 93.69 81 PHE A CA 1
ATOM 634 C C . PHE A 1 81 ? -1.417 5.436 7.619 1.00 93.69 81 PHE A C 1
ATOM 636 O O . PHE A 1 81 ? -1.574 4.524 8.429 1.00 93.69 81 PHE A O 1
ATOM 643 N N . THR A 1 82 ? -1.443 5.232 6.300 1.00 94.50 82 THR A N 1
ATOM 644 C CA . THR A 1 82 ? -1.769 3.921 5.730 1.00 94.50 82 THR A CA 1
ATOM 645 C C . THR A 1 82 ? -0.639 2.911 5.932 1.00 94.50 82 THR A C 1
ATOM 647 O O . THR A 1 82 ? -0.923 1.741 6.161 1.00 94.50 82 THR A O 1
ATOM 650 N N . ALA A 1 83 ? 0.625 3.344 5.915 1.00 93.06 83 ALA A N 1
ATOM 651 C CA . ALA A 1 83 ? 1.770 2.486 6.218 1.00 93.06 83 ALA A CA 1
ATOM 652 C C . ALA A 1 83 ? 1.713 1.946 7.656 1.00 93.06 83 ALA A C 1
ATOM 654 O O . ALA A 1 83 ? 1.816 0.739 7.862 1.00 93.06 83 ALA A O 1
ATOM 655 N N . GLY A 1 84 ? 1.456 2.815 8.641 1.00 91.69 84 GLY A N 1
ATOM 656 C CA . GLY A 1 84 ? 1.295 2.395 10.038 1.00 91.69 84 GLY A CA 1
ATOM 657 C C . GLY A 1 84 ? 0.089 1.474 10.250 1.00 91.69 84 GLY A C 1
ATOM 658 O O . GLY A 1 84 ? 0.168 0.504 11.004 1.00 91.69 84 GLY A O 1
ATOM 659 N N . LEU A 1 85 ? -1.016 1.736 9.544 1.00 93.50 85 LEU A N 1
ATOM 660 C CA . LEU A 1 85 ? -2.206 0.885 9.572 1.00 93.50 85 LEU A CA 1
ATOM 661 C C . LEU A 1 85 ? -1.924 -0.518 9.011 1.00 93.50 85 LEU A C 1
ATOM 663 O O . LEU A 1 85 ? -2.252 -1.512 9.654 1.00 93.50 85 LEU A O 1
ATOM 667 N N . LEU A 1 86 ? -1.282 -0.604 7.843 1.00 93.00 86 LEU A N 1
ATOM 668 C CA . LEU A 1 86 ? -0.911 -1.877 7.222 1.00 93.00 86 LEU A CA 1
ATOM 669 C C . LEU A 1 86 ? 0.073 -2.665 8.085 1.00 93.00 86 LEU A C 1
ATOM 671 O O . LEU A 1 86 ? -0.128 -3.861 8.275 1.00 93.00 86 LEU A O 1
ATOM 675 N N . ALA A 1 87 ? 1.079 -2.000 8.659 1.00 90.25 87 ALA A N 1
ATOM 676 C CA . ALA A 1 87 ? 2.036 -2.639 9.558 1.00 90.25 87 ALA A CA 1
ATOM 677 C C . ALA A 1 87 ? 1.335 -3.322 10.738 1.00 90.25 87 ALA A C 1
ATOM 679 O O . ALA A 1 87 ? 1.582 -4.492 11.027 1.00 90.25 87 ALA A O 1
ATOM 680 N N . ARG A 1 88 ? 0.394 -2.610 11.368 1.00 89.38 88 ARG A N 1
ATOM 681 C CA . ARG A 1 88 ? -0.416 -3.139 12.466 1.00 89.38 88 ARG A CA 1
ATOM 682 C C . ARG A 1 88 ? -1.264 -4.337 12.029 1.00 89.38 88 ARG A C 1
ATOM 684 O O . ARG A 1 88 ? -1.314 -5.313 12.768 1.00 89.38 88 ARG A O 1
ATOM 691 N N . ILE A 1 89 ? -1.936 -4.269 10.878 1.00 91.00 89 ILE A N 1
ATOM 692 C CA . ILE A 1 89 ? -2.779 -5.371 10.373 1.00 91.00 89 ILE A CA 1
ATOM 693 C C . ILE A 1 89 ? -1.917 -6.607 10.081 1.00 91.00 89 ILE A C 1
ATOM 695 O O . ILE A 1 89 ? -2.245 -7.718 10.495 1.00 91.00 89 ILE A O 1
ATOM 699 N N . PHE A 1 90 ? -0.777 -6.422 9.416 1.00 89.81 90 PHE A N 1
ATOM 700 C CA . PHE A 1 90 ? 0.139 -7.509 9.076 1.00 89.81 90 PHE A CA 1
ATOM 701 C C . PHE A 1 90 ? 0.737 -8.188 10.312 1.00 89.81 90 PHE A C 1
ATOM 703 O O . PHE A 1 90 ? 0.812 -9.416 10.357 1.00 89.81 90 PHE A O 1
ATOM 710 N N . GLU A 1 91 ? 1.098 -7.420 11.338 1.00 87.25 91 GLU A N 1
ATOM 711 C CA . GLU A 1 91 ? 1.577 -7.981 12.602 1.00 87.25 91 GLU A CA 1
ATOM 712 C C . GLU A 1 91 ? 0.446 -8.667 13.393 1.00 87.25 91 GLU A C 1
ATOM 714 O O . GLU A 1 91 ? 0.615 -9.790 13.869 1.00 87.25 91 GLU A O 1
ATOM 719 N N . ALA A 1 92 ? -0.710 -8.013 13.545 1.00 86.69 92 ALA A N 1
ATOM 720 C CA . ALA A 1 92 ? -1.762 -8.456 14.462 1.00 86.69 92 ALA A CA 1
ATOM 721 C C . ALA A 1 92 ? -2.639 -9.590 13.910 1.00 86.69 92 ALA A C 1
ATOM 723 O O . ALA A 1 92 ? -3.023 -10.479 14.676 1.00 86.69 92 ALA A O 1
ATOM 724 N N . ASP A 1 93 ? -2.956 -9.553 12.615 1.00 84.25 93 ASP A N 1
ATOM 725 C CA . ASP A 1 93 ? -3.929 -10.462 12.002 1.00 84.25 93 ASP A CA 1
ATOM 726 C C . ASP A 1 93 ? -3.261 -11.556 11.165 1.00 84.25 93 ASP A C 1
ATOM 728 O O . ASP A 1 93 ? -3.741 -12.689 11.144 1.00 84.25 93 ASP A O 1
ATOM 732 N N . ILE A 1 94 ? -2.140 -11.242 10.506 1.00 82.19 94 ILE A N 1
ATOM 733 C CA . ILE A 1 94 ? -1.403 -12.197 9.659 1.00 82.19 94 ILE A CA 1
ATOM 734 C C . ILE A 1 94 ? -0.253 -12.859 10.435 1.00 82.19 94 ILE A C 1
ATOM 736 O O . ILE A 1 94 ? 0.140 -13.981 10.121 1.00 82.19 94 ILE A O 1
ATOM 740 N N . GLY A 1 95 ? 0.253 -12.207 11.488 1.00 84.69 95 GLY A N 1
ATOM 741 C CA . GLY A 1 95 ? 1.364 -12.719 12.292 1.00 84.69 95 GLY A CA 1
ATOM 742 C C . GLY A 1 95 ? 2.715 -12.631 11.581 1.00 84.69 95 GLY A C 1
ATOM 743 O O . GLY A 1 95 ? 3.600 -13.441 11.858 1.00 84.69 95 GLY A O 1
ATOM 744 N N . LEU A 1 96 ? 2.867 -11.682 10.651 1.00 85.75 96 LEU A N 1
ATOM 745 C CA . LEU A 1 96 ? 4.120 -11.472 9.928 1.00 85.75 96 LEU A CA 1
ATOM 746 C C . LEU A 1 96 ? 5.214 -10.940 10.858 1.00 85.75 96 LEU A C 1
ATOM 748 O O . LEU A 1 96 ? 4.958 -10.135 11.758 1.00 85.75 96 LEU A O 1
ATOM 752 N N . GLY A 1 97 ? 6.449 -11.390 10.629 1.00 85.12 97 GLY A N 1
ATOM 753 C CA . GLY A 1 97 ? 7.608 -10.866 11.336 1.00 85.12 97 GLY A CA 1
ATOM 754 C C . GLY A 1 97 ? 7.875 -9.414 10.944 1.00 85.12 97 GLY A C 1
ATOM 755 O O . GLY A 1 97 ? 7.594 -8.995 9.825 1.00 85.12 97 GLY A O 1
ATOM 756 N N . MET A 1 98 ? 8.474 -8.638 11.850 1.00 80.81 98 MET A N 1
ATOM 757 C CA . MET A 1 98 ? 8.787 -7.224 11.602 1.00 80.81 98 MET A CA 1
ATOM 758 C C . MET A 1 98 ? 9.646 -7.025 10.341 1.00 80.81 98 MET A C 1
ATOM 760 O O . MET A 1 98 ? 9.426 -6.089 9.581 1.00 80.81 98 MET A O 1
ATOM 764 N N . SER A 1 99 ? 10.590 -7.934 10.085 1.00 85.44 99 SER A N 1
ATOM 765 C CA . SER A 1 99 ? 11.423 -7.922 8.877 1.00 85.44 99 SER A CA 1
ATOM 766 C C . SER A 1 99 ? 10.600 -8.066 7.593 1.00 85.44 99 SER A C 1
ATOM 768 O O . SER A 1 99 ? 10.865 -7.360 6.623 1.00 85.44 99 SER A O 1
ATOM 770 N N . ASP A 1 100 ? 9.574 -8.920 7.607 1.00 87.38 100 ASP A N 1
ATOM 771 C CA . ASP A 1 100 ? 8.692 -9.141 6.458 1.00 87.38 100 ASP A CA 1
ATOM 772 C C . ASP A 1 100 ? 7.785 -7.927 6.231 1.00 87.38 100 ASP A C 1
ATOM 774 O O . ASP A 1 100 ? 7.610 -7.479 5.101 1.00 87.38 100 ASP A O 1
ATOM 778 N N . VAL A 1 101 ? 7.254 -7.346 7.314 1.00 86.62 101 VAL A N 1
ATOM 779 C CA . VAL A 1 101 ? 6.432 -6.127 7.257 1.00 86.62 101 VAL A CA 1
ATOM 780 C C . VAL A 1 101 ? 7.218 -4.967 6.649 1.00 86.62 101 VAL A C 1
ATOM 782 O O . VAL A 1 101 ? 6.710 -4.284 5.762 1.00 86.62 101 VAL A O 1
ATOM 785 N N . VAL A 1 102 ? 8.461 -4.761 7.089 1.00 87.12 102 VAL A N 1
ATOM 786 C CA . VAL A 1 102 ? 9.344 -3.715 6.552 1.00 87.12 102 VAL A CA 1
ATOM 787 C C . VAL A 1 102 ? 9.606 -3.933 5.062 1.00 87.12 102 VAL A C 1
ATOM 789 O O . VAL A 1 102 ? 9.488 -2.980 4.297 1.00 87.12 102 VAL A O 1
ATOM 792 N N . GLY A 1 103 ? 9.888 -5.173 4.644 1.00 87.38 103 GLY A N 1
ATOM 793 C CA . GLY A 1 103 ? 10.095 -5.509 3.232 1.00 87.38 103 GLY A CA 1
ATOM 794 C C . GLY A 1 103 ? 8.868 -5.212 2.366 1.00 87.38 103 GLY A C 1
ATOM 795 O O . GLY A 1 103 ? 8.979 -4.534 1.351 1.00 87.38 103 GLY A O 1
ATOM 796 N N . ILE A 1 104 ? 7.678 -5.623 2.813 1.00 86.94 104 ILE A N 1
ATOM 797 C CA . ILE A 1 104 ? 6.424 -5.377 2.081 1.00 86.94 104 ILE A CA 1
ATOM 798 C C . ILE A 1 104 ? 6.134 -3.874 1.950 1.00 86.94 104 ILE A C 1
ATOM 800 O O . ILE A 1 104 ? 5.674 -3.413 0.904 1.00 86.94 104 ILE A O 1
ATOM 804 N N . LEU A 1 105 ? 6.377 -3.091 3.006 1.00 87.06 105 LEU A N 1
ATOM 805 C CA . LEU A 1 105 ? 6.178 -1.641 2.951 1.00 87.06 105 LEU A CA 1
ATOM 806 C C . LEU A 1 105 ? 7.161 -0.970 1.985 1.00 87.06 105 LEU A C 1
ATOM 808 O O . LEU A 1 105 ? 6.743 -0.091 1.229 1.00 87.06 105 LEU A O 1
ATOM 812 N N . ASP A 1 106 ? 8.422 -1.403 1.970 1.00 88.38 106 ASP A N 1
ATOM 813 C CA . ASP A 1 106 ? 9.435 -0.891 1.041 1.00 88.38 106 ASP A CA 1
ATOM 814 C C . ASP A 1 106 ? 9.093 -1.225 -0.420 1.00 88.38 106 ASP A C 1
ATOM 816 O O . ASP A 1 106 ? 9.110 -0.340 -1.277 1.00 88.38 106 ASP A O 1
ATOM 820 N N . ASP A 1 107 ? 8.631 -2.451 -0.689 1.00 86.12 107 ASP A N 1
ATOM 821 C CA . ASP A 1 107 ? 8.166 -2.878 -2.017 1.00 86.12 107 ASP A CA 1
ATOM 822 C C . ASP A 1 107 ? 6.993 -2.021 -2.532 1.00 86.12 107 ASP A C 1
ATOM 824 O O . ASP A 1 107 ? 6.847 -1.771 -3.734 1.00 86.12 107 ASP A O 1
ATOM 828 N N . PHE A 1 108 ? 6.154 -1.512 -1.626 1.00 84.12 108 PHE A N 1
ATOM 829 C CA . PHE A 1 108 ? 5.082 -0.570 -1.961 1.00 84.12 108 PHE A CA 1
ATOM 830 C C . PHE A 1 108 ? 5.546 0.888 -2.074 1.00 84.12 108 PHE A C 1
ATOM 832 O O . PHE A 1 108 ? 4.756 1.759 -2.461 1.00 84.12 108 PHE A O 1
ATOM 839 N N . GLY A 1 109 ? 6.798 1.188 -1.734 1.00 80.25 109 GLY A N 1
ATOM 840 C CA . GLY A 1 109 ? 7.310 2.550 -1.609 1.00 80.25 109 GLY A CA 1
ATOM 841 C C . GLY A 1 109 ? 6.622 3.333 -0.489 1.00 80.25 109 GLY A C 1
ATOM 842 O O . GLY A 1 109 ? 6.427 4.549 -0.611 1.00 80.25 109 GLY A O 1
ATOM 843 N N . LEU A 1 110 ? 6.187 2.630 0.559 1.00 82.50 110 LEU A N 1
ATOM 844 C CA . LEU A 1 110 ? 5.637 3.204 1.777 1.00 82.50 110 LEU A CA 1
ATOM 845 C C . LEU A 1 110 ? 6.764 3.454 2.795 1.00 82.50 110 LEU A C 1
ATOM 847 O O . LEU A 1 110 ? 7.743 2.716 2.839 1.00 82.50 110 LEU A O 1
ATOM 851 N N . PRO A 1 111 ? 6.643 4.498 3.628 1.00 79.62 111 PRO A N 1
ATOM 852 C CA . PRO A 1 111 ? 7.644 4.813 4.636 1.00 79.62 111 PRO A CA 1
ATOM 853 C C . PRO A 1 111 ? 7.706 3.713 5.702 1.00 79.62 111 PRO A C 1
ATOM 855 O O . PRO A 1 111 ? 6.696 3.372 6.317 1.00 79.62 111 PRO A O 1
ATOM 858 N N . THR A 1 112 ? 8.908 3.199 5.943 1.00 77.75 112 THR A N 1
ATOM 859 C CA . THR A 1 112 ? 9.207 2.153 6.936 1.00 77.75 112 THR A CA 1
ATOM 860 C C . THR A 1 112 ? 9.533 2.730 8.320 1.00 77.75 112 THR A C 1
ATOM 862 O O . THR A 1 112 ? 9.322 2.071 9.333 1.00 77.75 112 THR A O 1
ATOM 865 N N . GLU A 1 113 ? 9.939 4.002 8.375 1.00 68.19 113 GLU A N 1
ATOM 866 C CA . GLU A 1 113 ? 10.253 4.780 9.591 1.00 68.19 113 GLU A CA 1
ATOM 867 C C . GLU A 1 113 ? 9.071 4.891 10.577 1.00 68.19 113 GLU A C 1
ATOM 869 O O . GLU A 1 113 ? 9.245 5.192 11.756 1.00 68.19 113 GLU A O 1
ATOM 874 N N . VAL A 1 114 ? 7.845 4.693 10.083 1.00 62.69 114 VAL A N 1
ATOM 875 C CA . VAL A 1 114 ? 6.600 4.825 10.853 1.00 62.69 114 VAL A CA 1
ATOM 876 C C . VAL A 1 114 ? 6.017 3.501 11.298 1.00 62.69 114 VAL A C 1
ATOM 878 O O . VAL A 1 114 ? 4.903 3.518 11.810 1.00 62.69 114 VAL A O 1
ATOM 881 N N . VAL A 1 115 ? 6.716 2.372 11.138 1.00 57.84 115 VAL A N 1
ATOM 882 C CA . VAL A 1 115 ? 6.299 1.137 11.807 1.00 57.84 115 VAL A CA 1
ATOM 883 C C . VAL A 1 115 ? 6.501 1.353 13.304 1.00 57.84 115 VAL A C 1
ATOM 885 O O . VAL A 1 115 ? 7.638 1.330 13.782 1.00 57.84 115 VAL A O 1
ATOM 888 N N . PRO A 1 116 ? 5.439 1.642 14.073 1.00 55.09 116 PRO A N 1
ATOM 889 C CA . PRO A 1 116 ? 5.608 1.955 15.469 1.00 55.09 116 PRO A CA 1
ATOM 890 C C . PRO A 1 116 ? 5.970 0.629 16.121 1.00 55.09 116 PRO A C 1
ATOM 892 O O . PRO A 1 116 ? 5.176 -0.311 16.097 1.00 55.09 116 PRO A O 1
ATOM 895 N N . LEU A 1 117 ? 7.153 0.559 16.728 1.00 50.69 117 LEU A N 1
ATOM 896 C CA . LEU A 1 117 ? 7.490 -0.464 17.715 1.00 50.69 117 LEU A CA 1
ATOM 897 C C . LEU A 1 117 ? 6.616 -0.225 18.956 1.00 50.69 117 LEU A C 1
ATOM 899 O O . LEU A 1 117 ? 7.119 0.081 20.036 1.00 50.69 117 LEU A O 1
ATOM 903 N N . TRP A 1 118 ? 5.288 -0.242 18.813 1.00 45.25 118 TRP A N 1
ATOM 904 C CA . TRP A 1 118 ? 4.420 -0.136 19.967 1.00 45.25 118 TRP A CA 1
ATOM 905 C C . TRP A 1 118 ? 4.674 -1.384 20.810 1.00 45.25 118 TRP A C 1
ATOM 907 O O . TRP A 1 118 ? 4.548 -2.500 20.298 1.00 45.25 118 TRP A O 1
ATOM 917 N N . PRO A 1 119 ? 5.045 -1.237 22.097 1.00 43.38 119 PRO A N 1
ATOM 918 C CA . PRO A 1 119 ? 5.096 -2.378 22.984 1.00 43.38 119 PRO A CA 1
ATOM 919 C C . PRO A 1 119 ? 3.701 -2.982 22.955 1.00 43.38 119 PRO A C 1
ATOM 921 O O . PRO A 1 119 ? 2.724 -2.266 23.187 1.00 43.38 119 PRO A O 1
ATOM 924 N N . ARG A 1 120 ? 3.630 -4.265 22.575 1.00 47.09 120 ARG A N 1
ATOM 925 C CA . ARG A 1 120 ? 2.401 -5.054 22.476 1.00 47.09 120 ARG A CA 1
ATOM 926 C C . ARG A 1 120 ? 1.390 -4.530 23.486 1.00 47.09 120 ARG A C 1
ATOM 928 O O . ARG A 1 120 ? 1.587 -4.699 24.691 1.00 47.09 120 ARG A O 1
ATOM 935 N N . ALA A 1 121 ? 0.296 -3.938 23.009 1.00 48.97 121 ALA A N 1
ATOM 936 C CA . ALA A 1 121 ? -0.918 -3.931 23.800 1.00 48.97 121 ALA A CA 1
ATOM 937 C C . ALA A 1 121 ? -1.282 -5.407 23.917 1.00 48.97 121 ALA A C 1
ATOM 939 O O . ALA A 1 121 ? -1.886 -5.991 23.019 1.00 48.97 121 ALA A O 1
ATOM 940 N N . GLN A 1 122 ? -0.756 -6.034 24.969 1.00 45.53 122 GLN A N 1
ATOM 941 C CA . GLN A 1 122 ? -1.044 -7.384 25.391 1.00 45.53 122 GLN A CA 1
ATOM 942 C C . GLN A 1 122 ? -2.556 -7.487 25.277 1.00 45.53 122 GLN A C 1
ATOM 944 O O . GLN A 1 122 ? -3.255 -6.789 26.017 1.00 45.53 122 GLN A O 1
ATOM 949 N N . ARG A 1 123 ? -3.051 -8.238 24.272 1.00 44.12 123 ARG A N 1
ATOM 950 C CA . ARG A 1 123 ? -4.477 -8.558 24.145 1.00 44.12 123 ARG A CA 1
ATOM 951 C C . ARG A 1 123 ? -4.911 -8.834 25.563 1.00 44.12 123 ARG A C 1
ATOM 953 O O . ARG A 1 123 ? -4.323 -9.725 26.176 1.00 44.12 123 ARG A O 1
ATOM 960 N N . GLN A 1 124 ? -5.796 -8.004 26.109 1.00 50.44 124 GLN A N 1
ATOM 961 C CA . GLN A 1 124 ? -6.204 -8.138 27.492 1.00 50.44 124 GLN A CA 1
ATOM 962 C C . GLN A 1 124 ? -6.752 -9.557 27.636 1.00 50.44 124 GLN A C 1
ATOM 964 O O . GLN A 1 124 ? -7.900 -9.836 27.313 1.00 50.44 124 GLN A O 1
ATOM 969 N 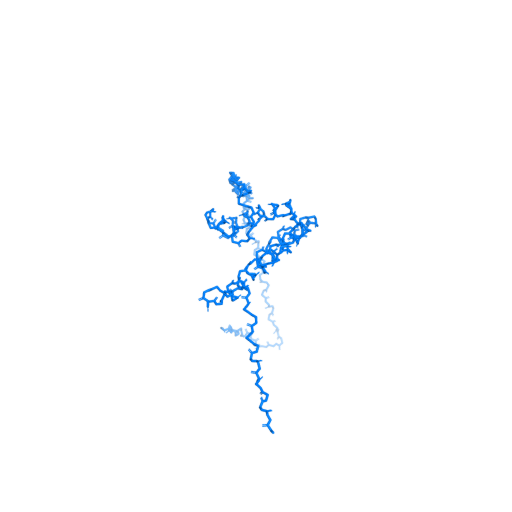N . ALA A 1 125 ? -5.913 -10.459 28.143 1.00 50.78 125 ALA A N 1
ATOM 970 C CA . ALA A 1 125 ? -6.271 -11.799 28.577 1.00 50.78 125 ALA A CA 1
ATOM 971 C C . ALA A 1 125 ? -7.148 -11.738 29.843 1.00 50.78 125 ALA A C 1
ATOM 973 O O . ALA A 1 125 ? -7.439 -12.758 30.453 1.00 50.78 125 ALA A O 1
ATOM 974 N N . ASN A 1 126 ? -7.595 -10.532 30.203 1.00 51.97 126 ASN A N 1
ATOM 975 C CA . ASN A 1 126 ? -8.471 -10.202 31.301 1.00 51.97 126 ASN A CA 1
ATOM 976 C C . ASN A 1 126 ? -9.760 -9.567 30.763 1.00 51.97 126 ASN A C 1
ATOM 978 O O . ASN A 1 126 ? -10.196 -8.526 31.242 1.00 51.97 126 ASN A O 1
ATOM 982 N N . ALA A 1 127 ? -10.425 -10.212 29.803 1.00 50.66 127 ALA A N 1
ATOM 983 C CA . ALA A 1 127 ? -11.875 -10.232 29.940 1.00 50.66 127 ALA A CA 1
ATOM 984 C C . ALA A 1 127 ? -12.138 -11.027 31.231 1.00 50.66 127 ALA A C 1
ATOM 986 O O . ALA A 1 127 ? -11.662 -12.166 31.317 1.00 50.66 127 ALA A O 1
ATOM 987 N N . PRO A 1 128 ? -12.813 -10.478 32.259 1.00 53.59 128 PRO A N 1
ATOM 988 C CA . PRO A 1 128 ? -13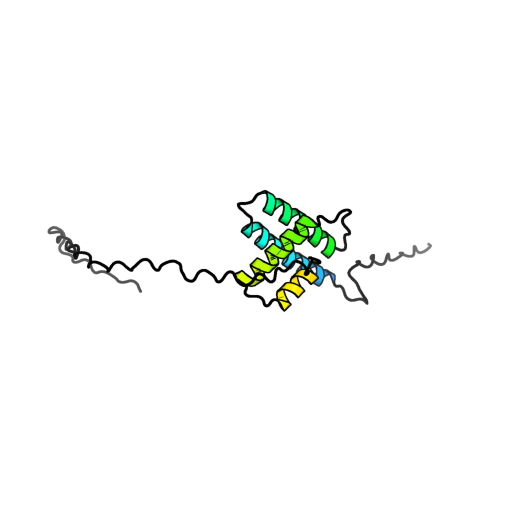.217 -11.297 33.385 1.00 53.59 128 PRO A CA 1
ATOM 989 C C . PRO A 1 128 ? -14.034 -12.443 32.799 1.00 53.59 128 PRO A C 1
ATOM 991 O O . PRO A 1 128 ? -15.081 -12.218 32.184 1.00 53.59 128 PRO A O 1
ATOM 994 N N . ARG A 1 129 ? -13.519 -13.673 32.931 1.00 51.69 129 ARG A N 1
ATOM 995 C CA . ARG A 1 129 ? -14.314 -14.878 32.722 1.00 51.69 129 ARG A CA 1
ATOM 996 C C . ARG A 1 129 ? -15.575 -14.646 33.534 1.00 51.69 129 ARG A C 1
ATOM 998 O O . ARG A 1 129 ? -15.509 -14.616 34.763 1.00 51.69 129 ARG A O 1
ATOM 1005 N N . ARG A 1 130 ? -16.704 -14.417 32.855 1.00 54.91 130 ARG A N 1
ATOM 1006 C CA . ARG A 1 130 ? -18.001 -14.471 33.521 1.00 54.91 130 ARG A CA 1
ATOM 1007 C C . ARG A 1 130 ? -17.982 -15.780 34.306 1.00 54.91 130 ARG A C 1
ATOM 1009 O O . ARG A 1 130 ? -17.645 -16.801 33.695 1.00 54.91 130 ARG A O 1
ATOM 1016 N N . PRO A 1 131 ? -18.240 -15.773 35.625 1.00 60.34 131 PRO A N 1
ATOM 1017 C CA . PRO A 1 131 ? -18.388 -17.022 36.343 1.00 60.34 131 PRO A CA 1
ATOM 1018 C C . PRO A 1 131 ? -19.423 -17.821 35.564 1.00 60.34 131 PRO A C 1
ATOM 1020 O O . PRO A 1 131 ? -20.526 -17.334 35.304 1.00 60.34 131 PRO A O 1
ATOM 1023 N N . ILE A 1 132 ? -19.007 -18.992 35.087 1.00 60.56 132 ILE A N 1
ATOM 1024 C CA . ILE A 1 132 ? -19.908 -19.966 34.497 1.00 60.56 132 ILE A CA 1
ATOM 1025 C C . ILE A 1 132 ? -20.913 -20.226 35.609 1.00 60.56 132 ILE A C 1
ATOM 1027 O O . ILE A 1 132 ? -20.582 -20.858 36.611 1.00 60.56 132 ILE A O 1
ATOM 1031 N N . ALA A 1 133 ? -22.104 -19.638 35.488 1.00 59.97 133 ALA A N 1
ATOM 1032 C CA . ALA A 1 133 ? -23.198 -19.981 36.366 1.00 59.97 133 ALA A CA 1
ATOM 1033 C C . ALA A 1 133 ? -23.330 -21.505 36.271 1.00 59.97 133 ALA A C 1
ATOM 1035 O O . ALA A 1 133 ? -23.336 -22.022 35.146 1.00 59.97 133 ALA A O 1
ATOM 1036 N N . PRO A 1 134 ? -23.366 -22.239 37.397 1.00 62.06 134 PRO A N 1
ATOM 1037 C CA . PRO A 1 134 ? -23.591 -23.669 37.337 1.00 62.06 134 PRO A CA 1
ATOM 1038 C C . PRO A 1 134 ? -24.847 -23.884 36.501 1.00 62.06 134 PRO A C 1
ATOM 1040 O O . PRO A 1 134 ? -25.882 -23.264 36.766 1.00 62.06 134 PRO A O 1
ATOM 1043 N N . LEU A 1 135 ? -24.717 -24.701 35.453 1.00 59.41 135 LEU A N 1
ATOM 1044 C CA . LEU A 1 135 ? -25.842 -25.208 34.685 1.00 59.41 135 LEU A CA 1
ATOM 1045 C C . LEU A 1 135 ? -26.815 -25.787 35.707 1.00 59.41 135 LEU A C 1
ATOM 1047 O O . LEU A 1 135 ? -26.602 -26.882 36.226 1.00 59.41 135 LEU A O 1
ATOM 1051 N N . ARG A 1 136 ? -27.860 -25.025 36.053 1.00 58.75 136 ARG A N 1
ATOM 1052 C CA . ARG A 1 136 ? -28.988 -25.602 36.767 1.00 58.75 136 ARG A CA 1
ATOM 1053 C C . ARG A 1 136 ? -29.464 -26.741 35.873 1.00 58.75 136 ARG A C 1
ATOM 1055 O O . ARG A 1 136 ? -29.692 -26.481 34.687 1.00 58.75 136 ARG A O 1
ATOM 1062 N N . PRO A 1 137 ? -29.587 -27.976 36.386 1.00 55.22 137 PRO A N 1
ATOM 1063 C CA . PRO A 1 137 ? -30.253 -29.017 35.635 1.00 55.22 137 PRO A CA 1
ATOM 1064 C C . PRO A 1 137 ? -31.617 -28.455 35.251 1.00 55.22 137 PRO A C 1
ATOM 1066 O O . PRO A 1 137 ? -32.426 -28.087 36.106 1.00 55.22 137 PRO A O 1
ATOM 1069 N N . ARG A 1 138 ? -31.817 -28.284 33.944 1.00 52.22 138 ARG A N 1
ATOM 1070 C CA . ARG A 1 138 ? -33.123 -27.992 33.371 1.00 52.22 138 ARG A CA 1
ATOM 1071 C C . ARG A 1 138 ? -34.051 -29.061 33.955 1.00 52.22 138 ARG A C 1
ATOM 1073 O O . ARG A 1 138 ? -33.710 -30.238 33.808 1.00 52.22 138 ARG A O 1
ATOM 1080 N N . PRO A 1 139 ? -35.147 -28.707 34.654 1.00 55.84 139 PRO A N 1
ATOM 1081 C CA . PRO A 1 139 ? -36.116 -29.720 35.037 1.00 55.84 139 PRO A CA 1
ATOM 1082 C C . PRO A 1 139 ? -36.476 -30.449 33.751 1.00 55.84 139 PRO A C 1
ATOM 1084 O O . PRO A 1 139 ? -36.724 -29.794 32.732 1.00 55.84 139 PRO A O 1
ATOM 1087 N N . ALA A 1 140 ? -36.368 -31.777 33.774 1.00 53.16 140 ALA A N 1
ATOM 1088 C CA . ALA A 1 140 ? -36.747 -32.608 32.652 1.00 53.16 140 ALA A CA 1
ATOM 1089 C C . ALA A 1 140 ? -38.149 -32.156 32.248 1.00 53.16 140 ALA A C 1
ATOM 1091 O O . ALA A 1 140 ? -39.107 -32.347 32.996 1.00 53.16 140 ALA A O 1
ATOM 1092 N N . ALA A 1 141 ? -38.251 -31.465 31.112 1.00 53.44 141 ALA A N 1
ATOM 1093 C CA . ALA A 1 141 ? -39.534 -31.315 30.471 1.00 53.44 141 ALA A CA 1
ATOM 1094 C C . ALA A 1 141 ? -39.954 -32.756 30.224 1.00 53.44 141 ALA A C 1
ATOM 1096 O O . ALA A 1 141 ? -39.259 -33.470 29.497 1.00 53.44 141 ALA A O 1
ATOM 1097 N N . ALA A 1 142 ? -40.987 -33.197 30.942 1.00 48.81 142 ALA A N 1
ATOM 1098 C CA . ALA A 1 142 ? -41.635 -34.458 30.675 1.00 48.81 142 ALA A CA 1
ATOM 1099 C C . ALA A 1 142 ? -41.858 -34.479 29.166 1.00 48.81 142 ALA A C 1
ATOM 1101 O O . ALA A 1 142 ? -42.559 -33.623 28.623 1.00 48.81 142 ALA A O 1
ATOM 1102 N N . ILE A 1 143 ? -41.144 -35.374 28.488 1.00 53.06 143 ILE A N 1
ATOM 1103 C CA . ILE A 1 143 ? -41.434 -35.701 27.107 1.00 53.06 143 ILE A CA 1
ATOM 1104 C C . ILE A 1 143 ? -42.860 -36.219 27.195 1.00 53.06 143 ILE A C 1
ATOM 1106 O O . ILE A 1 143 ? -43.083 -37.309 27.719 1.00 53.06 143 ILE A O 1
ATOM 1110 N N . ALA A 1 144 ? -43.822 -35.380 26.813 1.00 51.34 144 ALA A N 1
ATOM 1111 C CA . ALA A 1 144 ? -45.177 -35.829 26.602 1.00 51.34 144 ALA A CA 1
ATOM 1112 C C . ALA A 1 144 ? -45.049 -36.933 25.557 1.00 51.34 144 ALA A C 1
ATOM 1114 O O . ALA A 1 144 ? -44.667 -36.679 24.412 1.00 51.34 144 ALA A O 1
ATOM 1115 N N . LEU A 1 145 ? -45.231 -38.172 26.008 1.00 57.97 145 LEU A N 1
ATOM 1116 C CA . LEU A 1 145 ? -45.376 -39.300 25.113 1.00 57.97 145 LEU A CA 1
ATOM 1117 C C . LEU A 1 145 ? -46.508 -38.924 24.153 1.00 57.97 145 LEU A C 1
ATOM 1119 O O . LEU A 1 145 ? -47.550 -38.463 24.623 1.00 57.97 145 LEU A O 1
ATOM 1123 N N . PRO A 1 146 ? -46.307 -39.037 22.832 1.00 55.50 146 PRO A N 1
ATOM 1124 C CA . 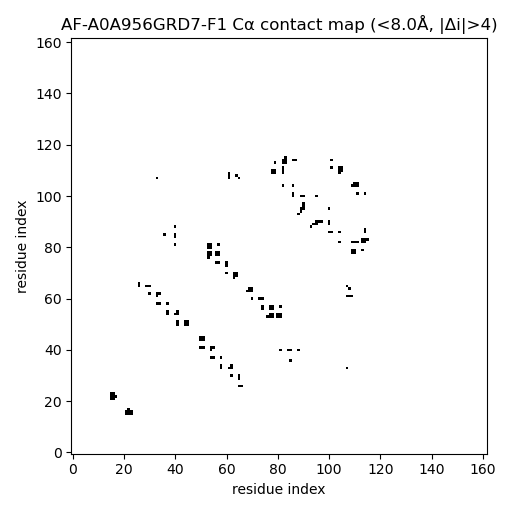PRO A 1 146 ? -47.407 -38.853 21.908 1.00 55.50 146 PRO A CA 1
ATOM 1125 C C . PRO A 1 146 ? -48.479 -39.885 22.261 1.00 55.50 146 PRO A C 1
ATOM 1127 O O . PRO A 1 146 ? -48.211 -41.088 22.264 1.00 55.50 146 PRO A O 1
ATOM 1130 N N . GLU A 1 147 ? -49.659 -39.383 22.617 1.00 59.44 147 GLU A N 1
ATOM 1131 C CA . GLU A 1 147 ? -50.871 -40.174 22.808 1.00 59.44 147 GLU A CA 1
ATOM 1132 C C . GLU A 1 147 ? -51.034 -41.132 21.613 1.00 59.44 147 GLU A C 1
ATOM 1134 O O . GLU A 1 147 ? -50.904 -40.700 20.457 1.00 59.44 147 GLU A O 1
ATOM 1139 N N . PRO A 1 148 ? -51.273 -42.433 21.845 1.00 53.66 148 PRO A N 1
ATOM 1140 C CA . PRO A 1 148 ? -51.578 -43.351 20.762 1.00 53.66 148 PRO A CA 1
ATOM 1141 C C . PRO A 1 148 ? -52.886 -42.908 20.093 1.00 53.66 148 PRO A C 1
ATOM 1143 O O . PRO A 1 148 ? -53.910 -42.757 20.749 1.00 53.66 148 PRO A O 1
ATOM 1146 N N . CYS A 1 149 ? -52.862 -42.695 18.775 1.00 47.91 149 CYS A N 1
ATOM 1147 C CA . CYS A 1 149 ? -54.085 -42.483 18.005 1.00 47.91 149 CYS A CA 1
ATOM 1148 C C . CYS A 1 149 ? -54.934 -43.765 18.063 1.00 47.91 149 CYS A C 1
ATOM 1150 O O . CYS A 1 149 ? -54.611 -44.737 17.381 1.00 47.91 149 CYS A O 1
ATOM 1152 N N . GLU A 1 150 ? -56.007 -43.772 18.860 1.00 54.78 150 GLU A N 1
ATOM 1153 C CA . GLU A 1 150 ? -56.898 -44.934 19.031 1.00 54.78 150 GLU A CA 1
ATOM 1154 C C . GLU A 1 150 ? -57.631 -45.362 17.741 1.00 54.78 150 GLU A C 1
ATOM 1156 O O . GLU A 1 150 ? -58.136 -46.478 17.675 1.00 54.78 150 GLU A O 1
ATOM 1161 N N . GLU A 1 151 ? -57.633 -44.551 16.677 1.00 56.81 151 GLU A N 1
ATOM 1162 C CA . GLU A 1 151 ? -58.281 -44.905 15.400 1.00 56.81 151 GLU A CA 1
ATOM 1163 C C . GLU A 1 151 ? -57.358 -45.560 14.358 1.00 56.81 151 GLU A C 1
ATOM 1165 O O . GLU A 1 151 ? -57.838 -46.099 13.360 1.00 56.81 151 GLU A O 1
ATOM 1170 N N . CYS A 1 152 ? -56.039 -45.582 14.572 1.00 57.75 152 CYS A N 1
ATOM 1171 C CA . CYS A 1 152 ? -55.087 -46.061 13.568 1.00 57.75 152 CYS A CA 1
ATOM 1172 C C . CYS A 1 152 ? -54.054 -46.986 14.223 1.00 57.75 152 CYS A C 1
ATOM 1174 O O . CYS A 1 152 ? -53.025 -46.518 14.699 1.00 57.75 152 CYS A O 1
ATOM 1176 N N . GLY A 1 153 ? -54.302 -48.300 14.242 1.00 52.59 153 GLY A N 1
ATOM 1177 C CA . GLY A 1 153 ? -53.445 -49.329 14.863 1.00 52.59 153 GLY A CA 1
ATOM 1178 C C . GLY A 1 153 ? -52.054 -49.540 14.234 1.00 52.59 153 GLY A C 1
ATOM 1179 O O . GLY A 1 153 ? -51.677 -50.672 13.938 1.00 52.59 153 GLY A O 1
ATOM 1180 N N . GLY A 1 154 ? -51.274 -48.480 14.022 1.00 47.19 154 GLY A N 1
ATOM 1181 C CA . GLY A 1 154 ? -49.934 -48.527 13.445 1.00 47.19 154 GLY A CA 1
ATOM 1182 C C . GLY A 1 154 ? -48.927 -47.704 14.246 1.00 47.19 154 GLY A C 1
ATOM 1183 O O . GLY A 1 154 ? -49.025 -46.484 14.323 1.00 47.19 154 GLY A O 1
ATOM 1184 N N . PHE A 1 155 ? -47.910 -48.368 14.801 1.00 55.81 155 PHE A N 1
ATOM 1185 C CA . PHE A 1 155 ? -46.756 -47.698 15.408 1.00 55.81 155 PHE A CA 1
ATOM 1186 C C . PHE A 1 155 ? -45.901 -46.993 14.334 1.00 55.81 155 PHE A C 1
ATOM 1188 O O . PHE A 1 155 ? -45.544 -47.630 13.335 1.00 55.81 155 PHE A O 1
ATOM 1195 N N . PRO A 1 156 ? -45.483 -45.728 14.527 1.00 57.41 156 PRO A N 1
ATOM 1196 C CA . PRO A 1 156 ? -44.561 -45.076 13.607 1.00 57.41 156 PRO A CA 1
ATOM 1197 C C . PRO A 1 156 ? -43.150 -45.667 13.755 1.00 57.41 156 PRO A C 1
ATOM 1199 O O . PRO A 1 156 ? -42.467 -45.484 14.762 1.00 57.41 156 PRO A O 1
ATOM 1202 N N . ARG A 1 157 ? -42.686 -46.380 12.722 1.00 60.06 157 ARG A N 1
ATOM 1203 C CA . ARG A 1 157 ? -41.272 -46.754 12.571 1.00 60.06 157 ARG A CA 1
ATOM 1204 C C . ARG A 1 157 ? -40.478 -45.525 12.131 1.00 60.06 157 ARG A C 1
ATOM 1206 O O . ARG A 1 157 ? -40.562 -45.119 10.974 1.00 60.06 157 ARG A O 1
ATOM 1213 N N . PHE A 1 158 ? -39.661 -44.970 13.022 1.00 54.72 158 PHE A N 1
ATOM 1214 C CA . PHE A 1 158 ? -38.632 -44.007 12.635 1.00 54.72 158 PHE A CA 1
ATOM 1215 C C . PHE A 1 158 ? -37.580 -44.710 11.760 1.00 54.72 158 PHE A C 1
ATOM 1217 O O . PHE A 1 158 ? -36.826 -45.562 12.228 1.00 54.72 158 PHE A O 1
ATOM 1224 N N . ARG A 1 159 ? -37.546 -44.375 10.464 1.00 49.1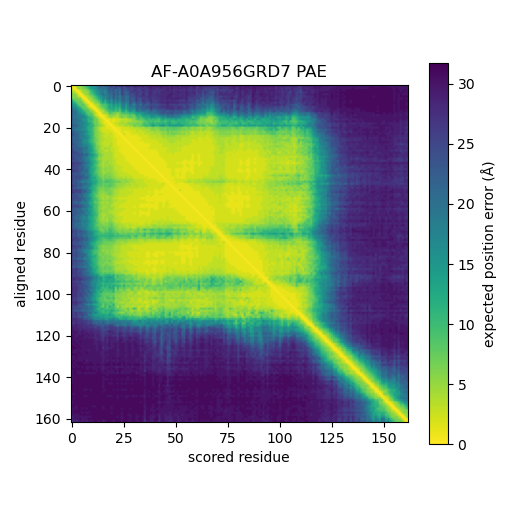2 159 ARG A N 1
ATOM 1225 C CA . ARG A 1 159 ? -36.409 -44.670 9.583 1.00 49.12 159 ARG A CA 1
ATOM 1226 C C . ARG A 1 159 ? -35.341 -43.608 9.838 1.00 49.12 159 ARG A C 1
ATOM 1228 O O . ARG A 1 159 ? -35.503 -42.469 9.414 1.00 49.12 159 ARG A O 1
ATOM 1235 N N . ASN A 1 160 ? -34.259 -43.987 10.508 1.00 44.62 160 ASN A N 1
ATOM 1236 C CA . ASN A 1 160 ? -33.040 -43.184 10.527 1.00 44.62 160 ASN A CA 1
ATOM 1237 C C . ASN A 1 160 ? -32.401 -43.269 9.133 1.00 44.62 160 ASN A C 1
ATOM 1239 O O . ASN A 1 160 ? -31.994 -44.353 8.714 1.00 44.62 160 ASN A O 1
ATOM 1243 N N . ALA A 1 161 ? -32.367 -42.155 8.402 1.00 46.09 161 ALA A N 1
ATOM 1244 C CA . ALA A 1 161 ? -31.491 -42.009 7.247 1.00 46.09 161 ALA A CA 1
ATOM 1245 C C . ALA A 1 161 ? -30.088 -41.671 7.770 1.00 46.09 161 ALA A C 1
ATOM 1247 O O . ALA A 1 161 ? -29.934 -40.726 8.546 1.00 46.09 161 ALA A O 1
ATOM 1248 N N . ALA A 1 162 ? -29.130 -42.522 7.406 1.00 44.00 162 ALA A N 1
ATOM 1249 C CA . ALA A 1 162 ? -27.697 -42.333 7.596 1.00 44.00 162 ALA A CA 1
ATOM 1250 C C . ALA A 1 162 ? -27.135 -41.327 6.583 1.00 44.00 162 ALA A C 1
ATOM 1252 O O . ALA A 1 162 ? -27.744 -41.200 5.494 1.00 44.00 162 ALA A O 1
#

Solvent-accessible surface area (backbone atoms only — not comparable to full-atom values): 10321 Å² total; per-residue (Å²): 142,83,83,81,78,80,78,77,77,72,76,78,78,55,95,48,51,56,98,86,43,73,42,56,67,59,47,49,52,52,46,51,54,50,52,52,52,50,52,53,51,36,57,78,28,63,92,34,70,68,53,36,50,29,40,53,52,28,46,54,51,36,56,34,44,69,68,76,43,81,73,97,68,79,63,58,68,28,32,48,53,41,34,32,50,45,42,50,46,39,42,74,76,71,62,49,52,72,72,56,48,44,50,56,32,50,77,55,73,34,64,57,91,52,56,73,85,63,77,73,78,66,74,70,87,70,63,78,74,70,76,77,70,76,80,69,80,70,74,76,71,76,75,74,71,79,76,80,60,90,89,53,100,67,85,86,79,82,79,81,81,129

Foldseek 3Di:
DDDDDPPPPDPDPDPQQDPNDRCPVVLVVLLVVLVVLLVVQCVVCVVPPVSNVLSVLLNVCLSCVSVVHDDPDDPQVSLLSSLCSSLCCCCPPVVDDLVVSLVNCVSSVGDNVNNDPPPDPPPPPPPPPPPPDPPDPDPPPPPPDPDPPPVDPDDDDDDDDD

Mean predicted aligned error: 16.87 Å

Secondary structure (DSSP, 8-state):
---------PPPPPTTEETTEE-HHHHHHHHHHHHHHHHHHHHHTTT-HHHHHHHHHHHHHHHHHHTT---SS--HHHHHHHHHHHHHHIIIII---HHHHHHHHHHTT--STT----------S-S-----------------PPPP-TT-----------

Radius of gyration: 31.53 Å; Cα contacts (8 Å, |Δi|>4): 99; chains: 1; bounding box: 76×65×98 Å